Protein AF-A0AAX3YRS3-F1 (afdb_monomer)

Solvent-accessible surface area (backbone atoms only — not comparable to full-atom values): 3772 Å² total; per-residue (Å²): 141,88,86,88,83,85,87,84,89,79,86,74,59,77,66,64,51,52,54,51,47,50,47,34,58,52,70,68,47,91,72,52,73,69,51,49,53,54,56,74,67,48,59,72,70,58,36,54,53,48,56,62,43,70,64,79,123

Sequence (57 aa):
MLTEECSKATYIEAPSVMRRVLRRARDGATLNVDEATTLLQARGDDLADLCCSSHHG

Foldseek 3Di:
DPPPPDDDDDPPPLPVLLVVLLVCLLVVHDDDPVSVVNLVPDDDPSVVSSVVSVPPD

Structure (mmCIF, N/CA/C/O backbone):
data_AF-A0AAX3YRS3-F1
#
_entry.id   AF-A0AAX3YRS3-F1
#
loop_
_atom_site.group_PDB
_atom_site.id
_atom_site.type_symbol
_atom_site.label_atom_id
_atom_site.label_alt_id
_atom_site.label_comp_id
_atom_site.label_asym_id
_atom_site.label_entity_id
_atom_site.label_seq_id
_atom_site.pdbx_PDB_ins_code
_atom_site.Cartn_x
_atom_site.Cartn_y
_atom_site.Cartn_z
_atom_site.occupancy
_atom_site.B_iso_or_equiv
_atom_site.auth_seq_id
_atom_site.auth_comp_id
_atom_site.auth_asym_id
_atom_site.auth_atom_id
_atom_site.pdbx_PDB_model_num
ATOM 1 N N . MET 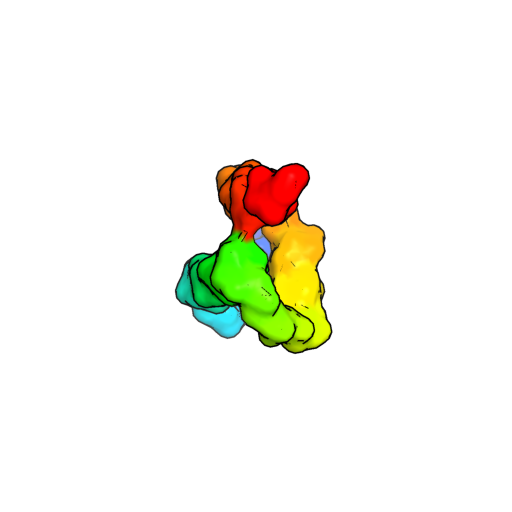A 1 1 ? -24.321 -20.435 -14.243 1.00 41.19 1 MET A N 1
ATOM 2 C CA . MET A 1 1 ? -23.375 -19.957 -15.276 1.00 41.19 1 MET A CA 1
ATOM 3 C C . MET A 1 1 ? -23.146 -18.481 -15.020 1.00 41.19 1 MET A C 1
ATOM 5 O O . MET A 1 1 ? -24.141 -17.813 -14.784 1.00 41.19 1 MET A O 1
ATOM 9 N N . LEU A 1 2 ? -21.889 -18.022 -15.064 1.00 51.41 2 LEU A N 1
ATOM 10 C CA . LEU A 1 2 ? -21.380 -16.669 -14.750 1.00 51.41 2 LEU A CA 1
ATOM 11 C C . LEU A 1 2 ? -20.758 -16.478 -13.350 1.00 51.41 2 LEU A C 1
ATOM 13 O O . LEU A 1 2 ? -21.079 -15.528 -12.647 1.00 51.41 2 LEU A O 1
ATOM 17 N N . THR A 1 3 ? -19.804 -17.334 -12.973 1.00 42.66 3 THR A N 1
ATOM 18 C CA . THR A 1 3 ? -18.731 -16.938 -12.030 1.00 42.66 3 THR A CA 1
ATOM 19 C C . THR A 1 3 ? -17.341 -17.352 -12.531 1.00 42.66 3 THR A C 1
ATOM 21 O O . THR A 1 3 ? -16.425 -17.519 -11.738 1.00 42.66 3 THR A O 1
ATOM 24 N N . GLU A 1 4 ? -17.171 -17.527 -13.844 1.00 53.56 4 GLU A N 1
ATOM 25 C CA . GLU A 1 4 ? -15.965 -18.114 -14.458 1.00 53.56 4 GLU A CA 1
ATOM 26 C C . GLU A 1 4 ? -15.125 -17.072 -15.227 1.00 53.56 4 GLU A C 1
ATOM 28 O O . GLU A 1 4 ? -14.422 -17.410 -16.173 1.00 53.56 4 GLU A O 1
ATOM 33 N N . GLU A 1 5 ? -15.173 -15.793 -14.837 1.00 52.03 5 GLU A N 1
ATOM 34 C CA . GLU A 1 5 ? -14.515 -14.715 -15.594 1.00 52.03 5 GLU A CA 1
ATOM 35 C C . GLU A 1 5 ? -13.724 -13.740 -14.708 1.00 52.03 5 GLU A C 1
ATOM 37 O O . GLU A 1 5 ? -13.928 -12.533 -14.742 1.00 52.03 5 GLU A O 1
ATOM 42 N N . CYS A 1 6 ? -12.796 -14.255 -13.890 1.00 38.28 6 CYS A N 1
ATOM 43 C CA . CYS A 1 6 ? -11.721 -13.432 -13.313 1.00 38.28 6 CYS A CA 1
ATOM 44 C C . CYS A 1 6 ? -10.561 -14.272 -12.738 1.00 38.28 6 CYS A C 1
ATOM 46 O O . CYS A 1 6 ? -10.367 -14.289 -11.526 1.00 38.28 6 CYS A O 1
ATOM 48 N N . SER A 1 7 ? -9.791 -15.023 -13.541 1.00 51.09 7 SER A N 1
ATOM 49 C CA . SER A 1 7 ? -8.501 -15.562 -13.034 1.00 51.09 7 SER A CA 1
ATOM 50 C C . SER A 1 7 ? -7.534 -16.109 -14.092 1.00 51.09 7 SER A C 1
ATOM 52 O O . SER A 1 7 ? -6.942 -17.174 -13.953 1.00 51.09 7 SER A O 1
ATOM 54 N N . LYS A 1 8 ? -7.321 -15.364 -15.174 1.00 52.81 8 LYS A N 1
ATOM 55 C CA . LYS A 1 8 ? -6.128 -15.502 -16.026 1.00 52.81 8 LYS A CA 1
ATOM 56 C C . LYS A 1 8 ? -5.588 -14.081 -16.173 1.00 52.81 8 LYS A C 1
ATOM 58 O O . LYS A 1 8 ? -6.241 -13.275 -16.815 1.00 52.81 8 LYS A O 1
ATOM 63 N N . ALA A 1 9 ? -4.533 -13.663 -15.472 1.00 47.25 9 ALA A N 1
ATOM 64 C CA . ALA A 1 9 ? -3.218 -13.675 -16.117 1.00 47.25 9 ALA A CA 1
ATOM 65 C C . ALA A 1 9 ? -1.990 -13.452 -15.198 1.00 47.25 9 ALA A C 1
ATOM 67 O O . ALA A 1 9 ? -0.891 -13.422 -15.737 1.00 47.25 9 ALA A O 1
ATOM 68 N N . THR A 1 10 ? -2.095 -13.351 -13.864 1.00 54.38 10 THR A N 1
ATOM 69 C CA . THR A 1 10 ? -0.894 -13.150 -13.011 1.00 54.38 10 THR A CA 1
ATOM 70 C C . THR A 1 10 ? -1.031 -13.825 -11.643 1.00 54.38 10 THR A C 1
ATOM 72 O O . THR A 1 10 ? -1.152 -13.177 -10.610 1.00 54.38 10 THR A O 1
ATOM 75 N N . TYR A 1 11 ? -1.029 -15.158 -11.620 1.00 59.16 11 TYR A N 1
ATOM 76 C CA . TYR A 1 11 ? -0.808 -15.930 -10.395 1.00 59.16 11 TYR A CA 1
ATOM 77 C C . TYR A 1 11 ? 0.702 -16.092 -10.195 1.00 59.16 11 TYR A C 1
ATOM 79 O O . TYR A 1 11 ? 1.303 -17.060 -10.650 1.00 59.16 11 TYR A O 1
ATOM 87 N N . I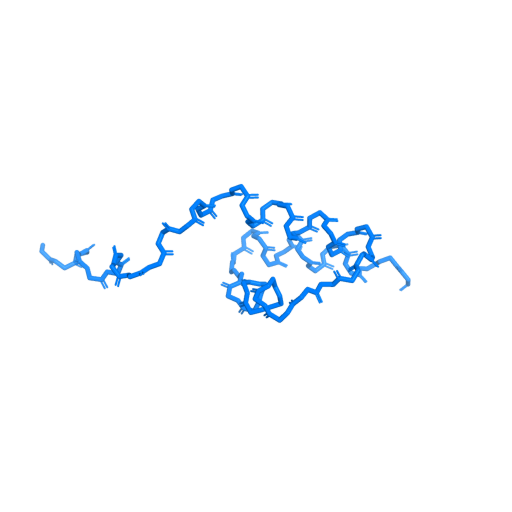LE A 1 12 ? 1.329 -15.124 -9.538 1.00 53.88 12 ILE A N 1
ATOM 88 C CA . ILE A 1 12 ? 2.618 -15.338 -8.876 1.00 53.88 12 ILE A CA 1
ATOM 89 C C . ILE A 1 12 ? 2.294 -15.326 -7.384 1.00 53.88 12 ILE A C 1
ATOM 91 O O . ILE A 1 12 ? 2.253 -14.277 -6.762 1.00 53.88 12 ILE A O 1
ATOM 95 N N . GLU A 1 13 ? 1.942 -16.492 -6.834 1.00 55.47 13 GLU A N 1
ATOM 96 C CA . GLU A 1 13 ? 1.878 -16.724 -5.381 1.00 55.47 13 GLU A CA 1
ATOM 97 C C . GLU A 1 13 ? 1.001 -15.726 -4.568 1.00 55.47 13 GLU A C 1
ATOM 99 O O . GLU A 1 13 ? 1.439 -15.017 -3.661 1.00 55.47 13 GLU A O 1
ATOM 104 N N . ALA A 1 14 ? -0.293 -15.687 -4.894 1.00 64.25 14 ALA A N 1
ATOM 105 C CA . ALA A 1 14 ? -1.265 -14.680 -4.445 1.00 64.25 14 ALA A CA 1
ATOM 106 C C . ALA A 1 14 ? -1.410 -14.405 -2.916 1.00 64.25 14 ALA A C 1
ATOM 108 O O . ALA A 1 14 ? -1.788 -13.288 -2.577 1.00 64.25 14 ALA A O 1
ATOM 109 N N . PRO A 1 15 ? -1.113 -15.311 -1.960 1.00 65.56 15 PRO A N 1
ATOM 110 C CA . PRO A 1 15 ? -1.189 -14.985 -0.521 1.00 65.56 15 PRO A CA 1
ATOM 111 C C . PRO A 1 15 ? 0.164 -14.665 0.141 1.00 65.56 15 PRO A C 1
ATOM 113 O O . PRO A 1 15 ? 0.222 -13.894 1.100 1.00 65.56 15 PRO A O 1
ATOM 116 N N . SER A 1 16 ? 1.260 -15.284 -0.311 1.00 72.31 16 SER A N 1
ATOM 117 C CA . SER A 1 16 ? 2.591 -15.134 0.303 1.00 72.31 16 SER A CA 1
ATOM 118 C C . SER A 1 16 ? 3.211 -13.781 -0.038 1.00 72.31 16 SER A C 1
ATOM 120 O O . SER A 1 16 ? 3.825 -13.152 0.830 1.00 72.31 16 SER A O 1
ATOM 122 N N . VAL A 1 17 ? 2.992 -13.304 -1.267 1.00 7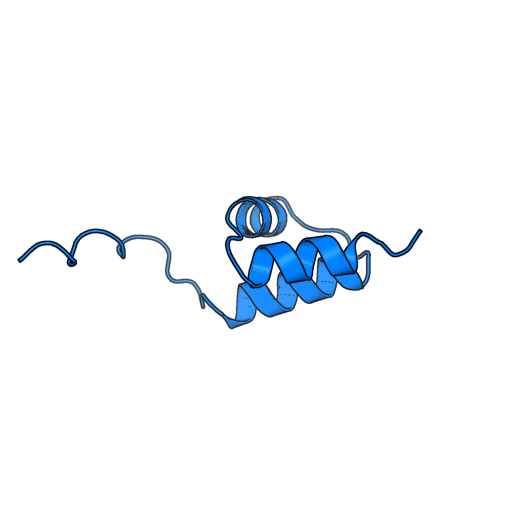7.19 17 VAL A N 1
ATOM 123 C CA . VAL A 1 17 ? 3.422 -11.975 -1.713 1.00 77.19 17 VAL A CA 1
ATOM 124 C C . VAL A 1 17 ? 2.680 -10.894 -0.930 1.00 77.19 17 VAL A C 1
ATOM 126 O O . VAL A 1 17 ? 3.338 -10.077 -0.291 1.00 77.19 17 VAL A O 1
ATOM 129 N N . MET A 1 18 ? 1.342 -10.937 -0.863 1.00 81.38 18 MET A N 1
ATOM 130 C CA . MET A 1 18 ? 0.550 -9.938 -0.128 1.00 81.38 18 MET A CA 1
ATOM 131 C C . MET A 1 18 ? 0.967 -9.851 1.348 1.00 81.38 18 MET A C 1
ATOM 133 O O . MET A 1 18 ? 1.284 -8.768 1.834 1.00 81.38 18 MET A O 1
ATOM 137 N N . ARG A 1 19 ? 1.112 -10.987 2.049 1.00 83.44 19 ARG A N 1
ATOM 138 C CA . ARG A 1 19 ? 1.589 -11.000 3.449 1.00 83.44 19 ARG A CA 1
ATOM 139 C C . ARG A 1 19 ? 2.984 -10.402 3.611 1.00 83.44 19 ARG A C 1
ATOM 141 O O . ARG A 1 19 ? 3.247 -9.707 4.591 1.00 83.44 19 ARG A O 1
ATOM 148 N N . ARG A 1 20 ? 3.906 -10.692 2.688 1.00 85.50 20 ARG A N 1
ATOM 149 C CA . ARG A 1 20 ? 5.275 -10.159 2.742 1.00 85.50 20 ARG A CA 1
ATOM 150 C C . ARG A 1 20 ? 5.293 -8.652 2.492 1.00 85.50 20 ARG A C 1
ATOM 152 O O . ARG A 1 20 ? 6.033 -7.947 3.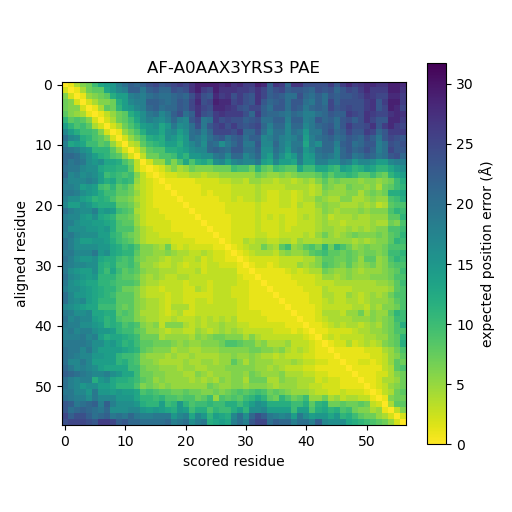175 1.00 85.50 20 ARG A O 1
ATOM 159 N N . VAL A 1 21 ? 4.484 -8.175 1.553 1.00 87.31 21 VAL A N 1
ATOM 160 C CA . VAL A 1 21 ? 4.373 -6.756 1.215 1.00 87.31 2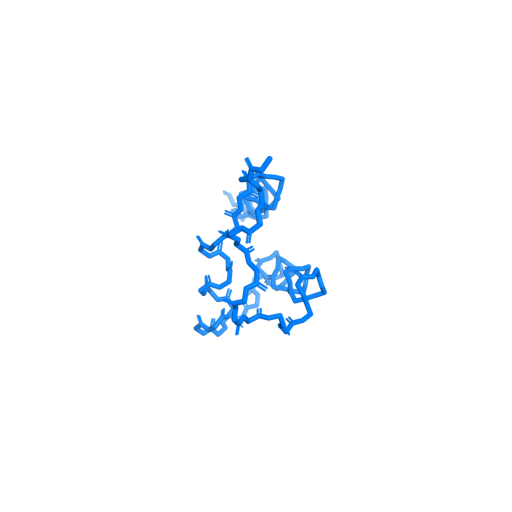1 VAL A CA 1
ATOM 161 C C . VAL A 1 21 ? 3.691 -5.972 2.339 1.00 87.31 21 VAL A C 1
ATOM 163 O O . VAL A 1 21 ? 4.225 -4.948 2.757 1.00 87.31 21 VAL A O 1
ATOM 166 N N . LEU A 1 22 ? 2.605 -6.495 2.920 1.00 85.69 22 LEU A N 1
ATOM 167 C CA . LEU A 1 22 ? 1.976 -5.931 4.121 1.00 85.69 22 LEU A CA 1
ATOM 168 C C . LEU A 1 22 ? 2.960 -5.870 5.294 1.00 85.69 22 LEU A C 1
ATOM 170 O O . LEU A 1 22 ? 3.032 -4.861 5.992 1.00 85.69 22 LEU A O 1
ATOM 174 N N . ARG A 1 23 ? 3.779 -6.914 5.489 1.00 85.44 23 ARG A N 1
ATOM 175 C CA . ARG A 1 23 ? 4.820 -6.886 6.523 1.00 85.44 23 ARG A CA 1
ATOM 176 C C . ARG A 1 23 ? 5.871 -5.813 6.254 1.00 85.44 23 ARG A C 1
ATOM 178 O O . ARG A 1 23 ? 6.230 -5.097 7.172 1.00 85.44 23 ARG A O 1
ATOM 185 N N . ARG A 1 24 ? 6.325 -5.647 5.010 1.00 84.44 24 ARG A N 1
ATOM 186 C CA . ARG A 1 24 ? 7.254 -4.562 4.659 1.00 84.44 24 ARG A CA 1
ATOM 187 C C . ARG A 1 24 ? 6.660 -3.178 4.892 1.00 84.44 24 ARG A C 1
ATOM 189 O O . ARG A 1 24 ? 7.367 -2.320 5.406 1.00 84.44 24 ARG A O 1
ATOM 196 N N . ALA A 1 25 ? 5.391 -2.980 4.538 1.00 87.94 25 ALA A N 1
ATOM 197 C CA . ALA A 1 25 ? 4.685 -1.730 4.792 1.00 87.94 25 ALA A CA 1
ATOM 198 C C . ALA A 1 25 ? 4.610 -1.429 6.300 1.00 87.94 25 ALA A C 1
ATOM 200 O O . ALA A 1 25 ? 4.895 -0.307 6.708 1.00 87.94 25 ALA A O 1
ATOM 201 N N . ARG A 1 26 ? 4.332 -2.450 7.127 1.00 83.62 26 ARG A N 1
ATOM 202 C CA . ARG A 1 26 ? 4.376 -2.369 8.602 1.00 83.62 26 ARG A CA 1
ATOM 203 C C . ARG A 1 26 ? 5.766 -2.053 9.143 1.00 83.62 26 ARG A C 1
ATOM 205 O O . ARG A 1 26 ? 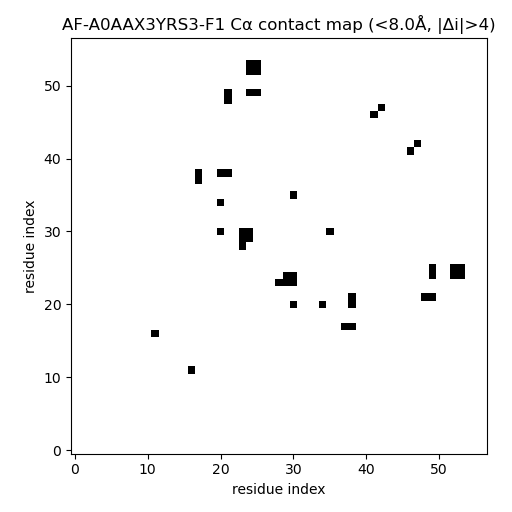5.903 -1.212 10.019 1.00 83.62 26 ARG A O 1
ATOM 212 N N . ASP A 1 27 ? 6.785 -2.724 8.616 1.00 86.50 27 ASP A N 1
ATOM 213 C CA . ASP A 1 27 ? 8.178 -2.559 9.038 1.00 86.50 27 ASP A CA 1
ATOM 214 C C . ASP A 1 27 ? 8.773 -1.212 8.557 1.00 86.50 27 ASP A C 1
ATOM 216 O O . ASP A 1 27 ? 9.924 -0.905 8.864 1.00 86.50 27 ASP A O 1
ATOM 220 N N . GLY A 1 28 ? 8.028 -0.414 7.775 1.00 83.50 28 GLY A N 1
ATOM 221 C CA . GLY A 1 28 ? 8.507 0.839 7.181 1.00 83.50 28 GLY A CA 1
ATOM 222 C C . GLY A 1 28 ? 9.608 0.638 6.131 1.00 83.50 28 GLY A C 1
ATOM 223 O O . GLY A 1 28 ? 10.380 1.554 5.847 1.00 83.50 28 GLY A O 1
ATOM 224 N N . ALA A 1 29 ? 9.723 -0.568 5.573 1.00 85.38 29 ALA A N 1
ATOM 225 C CA . ALA A 1 29 ? 10.740 -0.901 4.586 1.00 85.38 29 ALA A CA 1
ATOM 226 C C . ALA A 1 29 ? 10.426 -0.264 3.223 1.00 85.38 29 ALA A C 1
ATOM 228 O O . ALA A 1 29 ? 9.268 -0.109 2.838 1.00 85.38 29 ALA A O 1
ATOM 229 N N . THR A 1 30 ? 11.466 0.046 2.447 1.00 86.69 30 THR A N 1
ATOM 230 C CA . THR A 1 30 ? 11.317 0.545 1.077 1.00 86.69 30 THR A CA 1
ATOM 231 C C . THR A 1 30 ? 10.585 -0.473 0.203 1.00 86.69 30 THR A C 1
ATOM 233 O O . THR A 1 30 ? 11.071 -1.582 -0.037 1.00 86.69 30 THR A O 1
ATOM 236 N N . LEU A 1 31 ? 9.408 -0.071 -0.276 1.00 86.00 31 LEU A N 1
ATOM 237 C CA . LEU A 1 31 ? 8.584 -0.825 -1.213 1.00 86.00 31 LEU A CA 1
ATOM 238 C C . LEU A 1 31 ? 9.034 -0.533 -2.646 1.00 86.00 31 LEU A C 1
ATOM 240 O O . LEU A 1 31 ? 9.295 0.619 -3.000 1.00 86.00 31 LEU A O 1
ATOM 244 N N . ASN A 1 32 ? 9.114 -1.568 -3.477 1.00 87.38 32 ASN A N 1
ATOM 245 C CA . ASN A 1 32 ? 9.311 -1.388 -4.913 1.00 87.38 32 ASN A CA 1
ATOM 246 C C . ASN A 1 32 ? 7.978 -1.070 -5.627 1.00 87.38 32 ASN A C 1
ATOM 248 O O . ASN A 1 32 ? 6.898 -1.147 -5.039 1.00 87.38 32 ASN A O 1
ATOM 252 N N . VAL A 1 33 ? 8.053 -0.699 -6.906 1.00 87.25 33 VAL A N 1
ATOM 253 C CA . VAL A 1 33 ?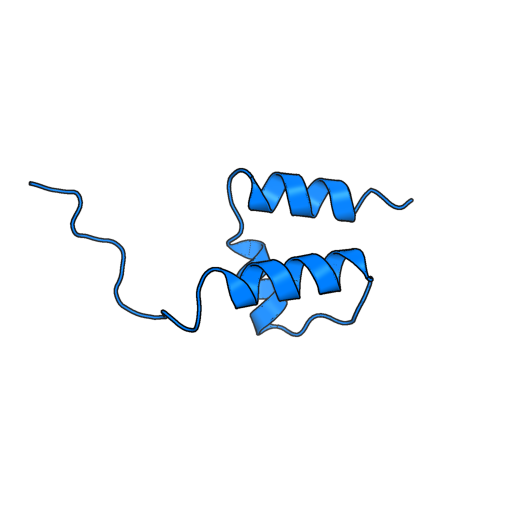 6.877 -0.289 -7.695 1.00 87.25 33 VAL A CA 1
ATOM 254 C C . VAL A 1 33 ? 5.858 -1.426 -7.853 1.00 87.25 33 VAL A C 1
ATOM 256 O O . VAL A 1 33 ? 4.655 -1.173 -7.790 1.00 87.25 33 VAL A O 1
ATOM 259 N N . ASP A 1 34 ? 6.306 -2.674 -7.986 1.00 84.31 34 ASP A N 1
ATOM 260 C CA . ASP A 1 34 ? 5.419 -3.839 -8.114 1.00 84.31 34 ASP A CA 1
ATOM 261 C C . ASP A 1 34 ? 4.707 -4.158 -6.789 1.00 84.31 34 ASP A C 1
ATOM 263 O O . ASP A 1 34 ? 3.509 -4.447 -6.760 1.00 84.31 34 ASP A O 1
ATOM 267 N N . GLU A 1 35 ? 5.420 -4.043 -5.668 1.00 86.31 35 GLU A N 1
ATOM 268 C CA . GLU A 1 35 ? 4.899 -4.194 -4.308 1.00 86.31 35 GLU A CA 1
ATOM 269 C C . GLU A 1 35 ? 3.864 -3.102 -4.008 1.00 86.31 35 GLU A C 1
ATOM 271 O O . GLU A 1 35 ? 2.766 -3.397 -3.537 1.00 86.31 35 GLU A O 1
ATOM 276 N N . ALA A 1 36 ? 4.165 -1.848 -4.355 1.00 86.62 36 ALA A N 1
ATOM 277 C CA . ALA A 1 36 ? 3.222 -0.742 -4.233 1.00 86.62 36 ALA A CA 1
ATOM 278 C C . ALA A 1 36 ? 1.975 -0.968 -5.102 1.00 86.62 36 ALA A C 1
ATOM 280 O O . ALA A 1 36 ? 0.852 -0.796 -4.634 1.00 86.62 36 ALA A O 1
ATOM 281 N N . THR A 1 37 ? 2.155 -1.424 -6.344 1.00 87.00 37 THR A N 1
ATOM 282 C CA . THR A 1 37 ? 1.042 -1.760 -7.245 1.00 87.00 37 THR A CA 1
ATOM 283 C C . THR A 1 37 ? 0.174 -2.883 -6.672 1.00 87.00 37 THR A C 1
ATOM 285 O O . THR A 1 37 ? -1.051 -2.813 -6.746 1.00 87.00 37 THR A O 1
ATOM 288 N N . THR A 1 38 ? 0.793 -3.878 -6.033 1.00 84.44 38 THR A N 1
ATOM 289 C CA . THR A 1 38 ? 0.096 -4.970 -5.338 1.00 84.44 38 THR A CA 1
ATOM 290 C C . THR A 1 38 ? -0.734 -4.443 -4.162 1.00 84.44 38 THR A C 1
ATOM 292 O O . THR A 1 38 ? -1.897 -4.815 -4.022 1.00 84.44 38 THR A O 1
ATOM 295 N N . LEU A 1 39 ? -0.196 -3.511 -3.364 1.00 82.06 39 LEU A N 1
ATOM 296 C CA . LEU A 1 39 ? -0.945 -2.865 -2.275 1.00 82.06 39 LEU A CA 1
ATOM 297 C C . LEU A 1 39 ? -2.113 -2.015 -2.779 1.00 82.06 39 LEU A C 1
ATOM 299 O O . LEU A 1 39 ? -3.179 -2.024 -2.170 1.00 82.06 39 LEU A O 1
ATOM 303 N N . LEU A 1 40 ? -1.961 -1.316 -3.908 1.00 84.19 40 LEU A N 1
ATOM 304 C CA . LEU A 1 40 ? -3.054 -0.537 -4.508 1.00 84.19 40 LEU A CA 1
ATOM 305 C C . LEU A 1 40 ? -4.244 -1.418 -4.930 1.00 84.19 40 LEU A C 1
ATOM 307 O O . LEU A 1 40 ? -5.375 -0.928 -5.042 1.00 84.19 40 LEU A O 1
ATOM 311 N N . GLN A 1 41 ? -4.012 -2.717 -5.127 1.00 82.44 41 GLN A N 1
ATOM 312 C CA . GLN A 1 41 ? -5.048 -3.708 -5.405 1.00 82.44 41 GLN A CA 1
ATOM 313 C C . GLN A 1 41 ? -5.644 -4.360 -4.144 1.00 82.44 41 GLN A C 1
ATOM 315 O O . GLN A 1 41 ? -6.645 -5.059 -4.273 1.00 82.44 41 GLN A O 1
ATOM 320 N N . ALA A 1 42 ? -5.112 -4.114 -2.938 1.00 82.06 42 ALA A N 1
ATOM 321 C CA . ALA A 1 42 ? -5.642 -4.683 -1.694 1.00 82.06 42 ALA A CA 1
ATOM 322 C C . ALA A 1 42 ? -7.086 -4.217 -1.420 1.00 82.06 42 ALA A C 1
ATOM 324 O O . ALA A 1 42 ? -7.412 -3.032 -1.551 1.00 82.06 42 ALA A O 1
ATOM 325 N N . ARG A 1 43 ? -7.978 -5.143 -1.051 1.00 81.44 43 ARG A N 1
ATOM 326 C CA . ARG A 1 43 ? -9.404 -4.890 -0.766 1.00 81.44 43 ARG A CA 1
ATOM 327 C C . ARG A 1 43 ? -9.856 -5.743 0.421 1.00 81.44 43 ARG A C 1
ATOM 329 O O . ARG A 1 43 ? -9.255 -6.772 0.698 1.00 81.44 43 ARG A O 1
ATOM 336 N N . GLY A 1 44 ? -10.934 -5.333 1.092 1.00 82.62 44 GLY A N 1
ATOM 337 C CA . GLY A 1 44 ? -11.469 -6.070 2.243 1.00 82.62 44 GLY A CA 1
ATOM 338 C C . GLY A 1 44 ? -10.491 -6.087 3.421 1.00 82.62 44 GLY A C 1
ATOM 339 O O . GLY A 1 44 ? -9.931 -5.044 3.764 1.00 82.62 44 GLY A O 1
ATOM 340 N N . ASP A 1 45 ? -10.277 -7.261 4.012 1.00 78.75 45 ASP A N 1
ATOM 341 C CA . ASP A 1 45 ? -9.453 -7.432 5.216 1.00 78.75 45 ASP A CA 1
ATOM 342 C C . ASP A 1 45 ? -7.989 -7.005 5.011 1.00 78.75 45 ASP A C 1
ATOM 344 O O . ASP A 1 45 ? -7.406 -6.400 5.908 1.00 78.75 45 ASP A O 1
ATOM 348 N N . ASP A 1 46 ? -7.414 -7.205 3.818 1.00 76.50 46 ASP A N 1
ATOM 349 C CA . ASP A 1 46 ? -6.041 -6.768 3.511 1.00 76.50 46 ASP A CA 1
ATOM 350 C C . ASP A 1 46 ? -5.897 -5.233 3.523 1.00 76.50 46 ASP A C 1
ATOM 352 O O . ASP A 1 46 ? -4.854 -4.700 3.903 1.00 76.50 46 ASP A O 1
ATOM 356 N N . LEU A 1 47 ? -6.946 -4.498 3.125 1.00 81.19 47 LEU A N 1
ATOM 357 C CA . LEU A 1 47 ? -6.944 -3.031 3.152 1.00 81.19 47 LEU A CA 1
ATOM 358 C C . LEU A 1 47 ? -7.075 -2.505 4.584 1.00 81.19 47 LEU A C 1
ATOM 360 O O . LEU A 1 47 ? -6.392 -1.550 4.950 1.00 81.19 47 LEU A O 1
ATOM 364 N N . ALA A 1 48 ? -7.929 -3.134 5.396 1.00 81.81 48 ALA A N 1
ATOM 365 C CA . ALA A 1 48 ? -8.036 -2.812 6.816 1.00 81.81 48 ALA A CA 1
ATOM 366 C C . ALA A 1 48 ? -6.695 -3.045 7.526 1.00 81.81 48 ALA A C 1
ATOM 368 O O . ALA A 1 48 ? -6.236 -2.193 8.287 1.00 81.81 48 ALA A O 1
ATOM 369 N N . ASP A 1 49 ? -6.030 -4.153 7.200 1.00 80.69 49 ASP A N 1
ATOM 370 C CA . ASP A 1 49 ? -4.728 -4.499 7.750 1.00 80.69 49 ASP A CA 1
ATOM 371 C C . ASP A 1 49 ? -3.627 -3.500 7.353 1.00 80.69 49 ASP A C 1
ATOM 373 O O . ASP A 1 49 ? -2.817 -3.071 8.185 1.00 80.69 49 ASP A O 1
ATOM 377 N N . LEU A 1 50 ? -3.642 -3.051 6.093 1.00 80.75 50 LEU A N 1
ATOM 378 C CA . LEU A 1 50 ? -2.770 -1.983 5.609 1.00 80.75 50 LEU A CA 1
ATOM 379 C C . LEU A 1 50 ? -3.029 -0.661 6.352 1.0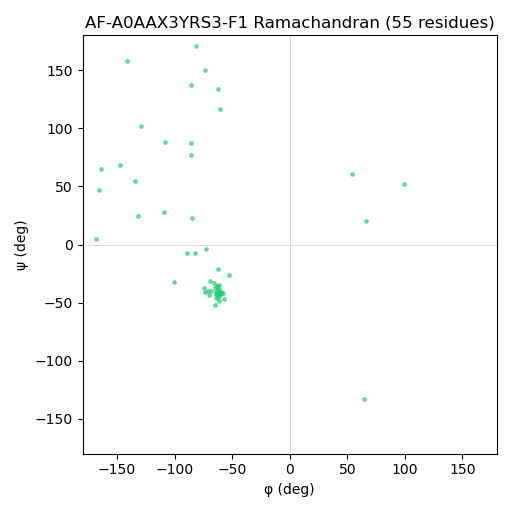0 80.75 50 LEU A C 1
ATOM 381 O O . LEU A 1 50 ? -2.085 -0.044 6.844 1.00 80.75 50 LEU A O 1
ATOM 385 N N . CYS A 1 51 ? -4.284 -0.230 6.493 1.00 81.94 51 CYS A N 1
ATOM 386 C CA . CYS A 1 51 ? -4.624 1.007 7.202 1.00 81.94 51 CYS A CA 1
ATOM 387 C C . CYS A 1 51 ? -4.216 0.966 8.684 1.00 81.94 51 CYS A C 1
ATOM 389 O O . CYS A 1 51 ? -3.697 1.959 9.195 1.00 81.94 51 CYS A O 1
ATOM 391 N N . CYS A 1 52 ? -4.378 -0.176 9.359 1.00 80.31 52 CYS A N 1
ATOM 392 C CA . CYS A 1 52 ? -3.905 -0.359 10.733 1.00 80.31 52 CYS A CA 1
ATOM 393 C C . CYS A 1 52 ? -2.378 -0.246 1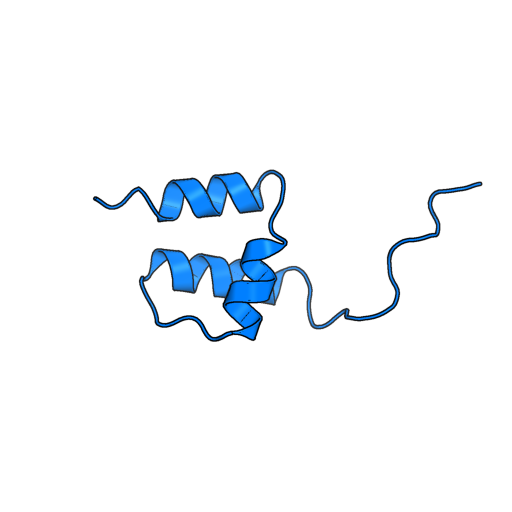0.847 1.00 80.31 52 CYS A C 1
ATOM 395 O O . CYS A 1 52 ? -1.881 0.296 11.832 1.00 80.31 52 CYS A O 1
ATOM 397 N N . SER A 1 53 ? -1.627 -0.708 9.842 1.00 68.81 53 SER A N 1
ATOM 398 C CA . SER A 1 53 ? -0.162 -0.611 9.846 1.00 68.81 53 SER A CA 1
ATOM 399 C C . SER A 1 53 ? 0.378 0.812 9.702 1.00 68.81 53 SER A C 1
ATOM 401 O O . SER A 1 53 ? 1.423 1.128 10.262 1.00 68.81 53 SER A O 1
ATOM 403 N N . SER A 1 54 ? -0.336 1.678 8.978 1.00 62.56 54 SER A N 1
ATOM 404 C CA . SER A 1 54 ? 0.090 3.060 8.726 1.00 62.56 54 SER A CA 1
ATOM 405 C C . SER A 1 54 ? -0.238 4.027 9.870 1.00 62.56 54 SER A C 1
ATOM 407 O O . SER A 1 54 ? 0.219 5.163 9.838 1.00 62.56 54 SER A O 1
ATOM 409 N N . HIS A 1 55 ? -0.986 3.598 10.894 1.00 62.53 55 HIS A N 1
ATOM 410 C CA . HIS A 1 55 ? -1.332 4.418 12.066 1.00 62.53 55 HIS A CA 1
ATOM 411 C C . HIS A 1 55 ? -0.245 4.407 13.164 1.00 62.53 55 HIS A C 1
ATOM 413 O O . HIS A 1 55 ? -0.520 4.655 14.335 1.00 62.53 55 HIS A O 1
ATOM 419 N N . HIS A 1 56 ? 1.007 4.103 12.816 1.00 52.19 56 HIS A N 1
ATOM 420 C CA . HIS A 1 56 ? 2.138 4.292 13.723 1.00 52.19 56 HIS A CA 1
ATOM 421 C C . HIS A 1 56 ? 2.642 5.741 13.605 1.00 52.19 56 HIS A C 1
ATOM 423 O O . HIS A 1 56 ? 3.622 6.016 12.914 1.00 52.19 56 HIS A O 1
ATOM 429 N N . GLY A 1 57 ? 1.915 6.671 14.231 1.00 46.38 57 GLY A N 1
ATOM 430 C CA . GLY A 1 57 ? 2.226 8.105 14.248 1.00 46.38 57 GLY A CA 1
ATOM 431 C C . GLY A 1 57 ? 1.042 8.957 14.662 1.00 46.38 57 GLY A C 1
ATOM 432 O O . GLY A 1 57 ? 0.165 9.168 13.797 1.00 46.38 57 GLY A O 1
#

Secondary structure (DSSP, 8-state):
-----S--S--S-TTHHHHHHHHHHHTTPPPPHHHHHHHHT--THHHHHHHHHHT--

Nearest PDB structures (foldseek):
  2w67-assembly2_B  TM=4.643E-01  e=4.112E+00  Bacteroides thetaiotaomicron VPI-5482
  2xm1-assembly1_A  TM=4.418E-01  e=4.675E+00  Bacteroides thetaiotaomicron VPI-5482
  5fl1-assembly1_A  TM=4.441E-01  e=4.675E+00  Bacteroides thetaiotaomicron
  8rc4-assembly1_h  TM=4.435E-01  e=8.880E+00  Homo sapiens
  2w67-assembly1_A  TM=2.380E-01  e=4.985E+00  Bacteroides thetaiotaomicron VPI-5482

Organism: Rhodococcus opacus (NCBI:txid37919)

Mean predicted aligned error: 9.82 Å

pLDDT: mean 72.94, std 15.13, range [38.28, 87.94]

Radius of gyration: 13.26 Å; Cα contacts (8 Å, |Δi|>4): 23; chains: 1; bounding box: 35×28×30 Å